Protein AF-A0A351MD56-F1 (afdb_monomer)

Sequence (39 aa):
VRKVKAAQYVAAHPNQACP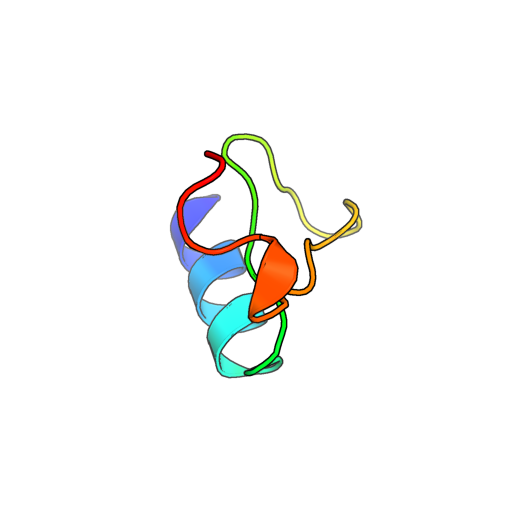AKWNEGAEALTPSLDLVGKI

pLDDT: mean 73.66, std 7.87, range [57.03, 83.56]

Foldseek 3Di:
DQVVVQVVVCVVPVQWHAPPPDDVPDDTDRDDPVCVPVD

Radius of gyration: 10.4 Å; Cα contacts (8 Å, |Δi|>4): 27; chains: 1; bounding box: 16×19×31 Å

Structure (mmCIF, N/CA/C/O backbone):
data_AF-A0A351MD56-F1
#
_entry.id   AF-A0A351MD56-F1
#
loop_
_atom_site.group_PDB
_atom_site.id
_atom_site.type_symbol
_atom_site.label_atom_id
_atom_site.label_alt_id
_atom_site.label_comp_id
_atom_site.label_asym_id
_atom_site.label_entity_id
_atom_site.label_seq_id
_atom_site.pdbx_PDB_ins_code
_atom_site.Cartn_x
_atom_site.Cartn_y
_atom_site.Cartn_z
_atom_site.occupancy
_atom_site.B_iso_or_equiv
_atom_site.auth_seq_id
_atom_site.auth_comp_id
_atom_site.auth_asym_id
_atom_site.auth_atom_id
_atom_site.pdbx_PDB_model_num
ATOM 1 N N . VAL A 1 1 ? -0.255 6.359 -15.070 1.00 62.31 1 VAL A N 1
ATOM 2 C CA . VAL A 1 1 ? -0.410 4.884 -14.957 1.00 62.31 1 VAL A CA 1
ATOM 3 C C . VAL A 1 1 ? 0.004 4.315 -13.583 1.00 62.31 1 VAL A C 1
ATOM 5 O O . VAL A 1 1 ? -0.639 3.383 -13.129 1.00 62.31 1 VAL A O 1
ATOM 8 N N . ARG A 1 2 ? 0.961 4.911 -12.841 1.00 69.50 2 ARG A N 1
ATOM 9 C CA . ARG A 1 2 ? 1.363 4.490 -11.467 1.00 69.50 2 ARG A CA 1
ATOM 10 C C . ARG A 1 2 ? 0.217 4.376 -10.441 1.00 69.50 2 ARG A C 1
ATOM 12 O O . ARG A 1 2 ? 0.204 3.461 -9.630 1.00 69.50 2 ARG A O 1
ATOM 19 N N . LYS A 1 3 ? -0.759 5.291 -10.493 1.00 70.38 3 LYS A N 1
ATOM 20 C CA . LYS A 1 3 ? -1.883 5.361 -9.536 1.00 70.38 3 LYS A CA 1
ATOM 21 C C . LYS A 1 3 ? -2.792 4.124 -9.567 1.00 70.38 3 LYS A C 1
ATOM 23 O O . LYS A 1 3 ? -3.257 3.701 -8.520 1.00 70.38 3 LYS A O 1
ATOM 28 N N . VAL A 1 4 ? -3.012 3.537 -10.747 1.00 82.44 4 VAL A N 1
ATOM 29 C CA . VAL A 1 4 ? -3.892 2.364 -10.911 1.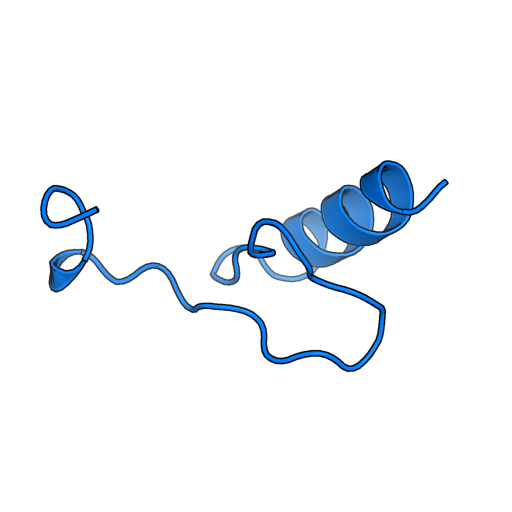00 82.44 4 VAL A CA 1
ATOM 30 C C . VAL A 1 4 ? -3.270 1.132 -10.256 1.00 82.44 4 VAL A C 1
ATOM 32 O O . VAL A 1 4 ? -3.946 0.416 -9.530 1.00 82.44 4 VAL A O 1
ATOM 35 N N . LYS A 1 5 ? -1.959 0.943 -10.435 1.00 81.31 5 LYS A N 1
ATOM 36 C CA . LYS A 1 5 ? -1.198 -0.156 -9.827 1.00 81.31 5 LYS A CA 1
ATOM 37 C C . LYS A 1 5 ? -1.150 -0.044 -8.303 1.00 81.31 5 LYS A C 1
ATOM 39 O O . LYS A 1 5 ? -1.363 -1.030 -7.612 1.00 81.31 5 LYS A O 1
ATOM 44 N N . ALA A 1 6 ? -0.957 1.170 -7.781 1.00 78.56 6 ALA A N 1
ATOM 45 C CA . ALA A 1 6 ? -1.028 1.426 -6.342 1.00 78.56 6 ALA A CA 1
ATOM 46 C C . ALA A 1 6 ? -2.425 1.118 -5.778 1.00 78.56 6 ALA A C 1
ATOM 48 O O . ALA A 1 6 ? -2.540 0.468 -4.747 1.00 78.56 6 ALA A O 1
ATOM 49 N N . ALA A 1 7 ? -3.491 1.516 -6.480 1.00 79.69 7 ALA A N 1
ATOM 50 C CA . ALA A 1 7 ? -4.859 1.209 -6.065 1.00 79.69 7 ALA A CA 1
ATOM 51 C C . ALA A 1 7 ? -5.150 -0.303 -6.078 1.00 79.69 7 ALA A C 1
ATOM 53 O O . ALA A 1 7 ? -5.745 -0.812 -5.135 1.00 79.69 7 ALA A O 1
ATOM 54 N N . GLN A 1 8 ? -4.689 -1.030 -7.102 1.00 83.56 8 GLN A N 1
ATOM 55 C CA . GLN A 1 8 ? -4.807 -2.493 -7.166 1.00 83.56 8 GLN A CA 1
ATOM 56 C C . GLN A 1 8 ? -4.026 -3.183 -6.037 1.00 83.56 8 GLN A C 1
ATOM 58 O O . GLN A 1 8 ? -4.520 -4.139 -5.447 1.00 83.56 8 GLN A O 1
ATOM 63 N N . TYR A 1 9 ? -2.839 -2.675 -5.698 1.00 82.06 9 TYR A N 1
ATOM 64 C CA . TYR A 1 9 ? -2.010 -3.218 -4.625 1.00 82.06 9 TYR A CA 1
ATOM 65 C C . TYR A 1 9 ? -2.627 -3.003 -3.238 1.00 82.06 9 TYR A C 1
ATOM 67 O O . TYR A 1 9 ? -2.717 -3.961 -2.477 1.00 82.06 9 TYR A O 1
ATOM 75 N N . VAL A 1 10 ? -3.116 -1.792 -2.937 1.00 80.19 10 VAL A N 1
ATOM 76 C CA . VAL A 1 10 ? -3.816 -1.474 -1.673 1.00 80.19 10 VAL A CA 1
ATOM 77 C C . VAL A 1 10 ? -5.134 -2.248 -1.558 1.00 80.19 10 VAL A C 1
ATOM 79 O O . VAL A 1 10 ? -5.483 -2.713 -0.478 1.00 80.19 10 VAL A O 1
ATOM 82 N N . ALA A 1 11 ? -5.850 -2.454 -2.668 1.00 82.88 11 ALA A N 1
ATOM 83 C CA . ALA A 1 11 ? -7.059 -3.280 -2.676 1.00 82.88 11 ALA A CA 1
ATOM 84 C C . ALA A 1 11 ? -6.765 -4.765 -2.390 1.00 82.88 11 ALA A C 1
ATOM 86 O O . ALA A 1 11 ? -7.564 -5.429 -1.735 1.00 82.88 11 ALA A O 1
ATOM 87 N N . ALA A 1 12 ? -5.624 -5.283 -2.856 1.00 83.50 12 ALA A N 1
ATOM 88 C CA . ALA A 1 12 ? -5.178 -6.646 -2.564 1.00 83.50 12 ALA A CA 1
ATOM 89 C C . ALA A 1 12 ? -4.531 -6.792 -1.170 1.00 83.50 12 ALA A C 1
ATOM 91 O O . ALA A 1 12 ? -4.528 -7.887 -0.613 1.00 83.50 12 ALA A O 1
ATOM 92 N N . HIS A 1 13 ? -4.001 -5.704 -0.600 1.00 79.50 13 HIS A N 1
ATOM 93 C CA . HIS A 1 13 ? -3.297 -5.683 0.684 1.00 79.50 13 HIS A CA 1
ATOM 94 C C . HIS A 1 13 ? -3.935 -4.638 1.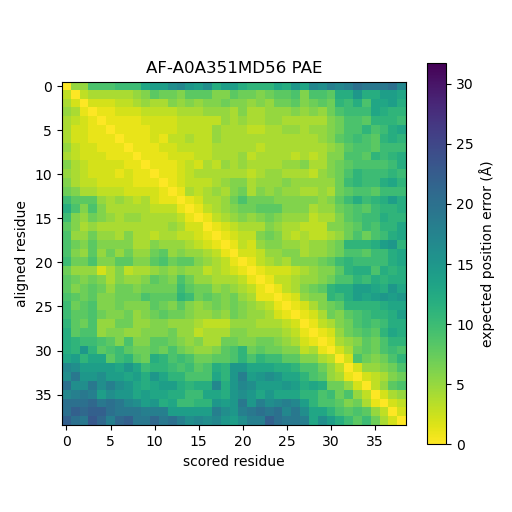615 1.00 79.50 13 HIS A C 1
ATOM 96 O O . HIS A 1 13 ? -3.434 -3.518 1.723 1.0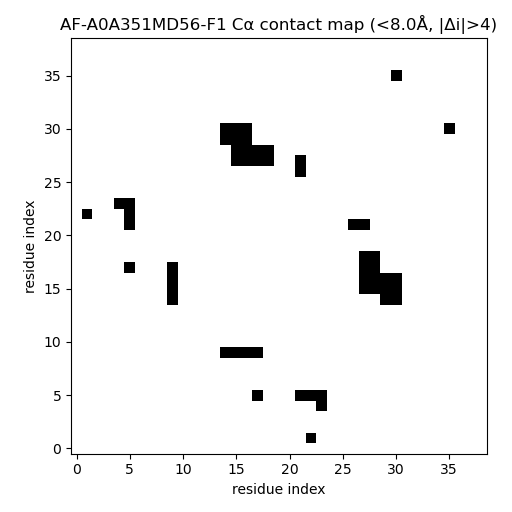0 79.50 13 HIS A O 1
ATOM 102 N N . PRO A 1 14 ? -5.024 -4.990 2.326 1.00 71.75 14 PRO A N 1
ATOM 103 C CA . PRO A 1 14 ? -5.824 -4.033 3.100 1.00 71.75 14 PRO A CA 1
ATOM 104 C C . PRO A 1 14 ? -5.055 -3.355 4.247 1.00 71.75 14 PRO A C 1
ATOM 106 O O . PRO A 1 14 ? -5.447 -2.286 4.702 1.00 71.75 14 PRO A O 1
ATOM 109 N N . ASN A 1 15 ? -3.943 -3.950 4.688 1.00 76.44 15 ASN A N 1
ATOM 110 C CA . ASN A 1 15 ? -3.076 -3.424 5.744 1.00 76.44 15 ASN A CA 1
ATOM 111 C C . ASN A 1 15 ? -1.811 -2.745 5.195 1.00 76.44 15 ASN A C 1
ATOM 113 O O . ASN A 1 15 ? -0.844 -2.590 5.933 1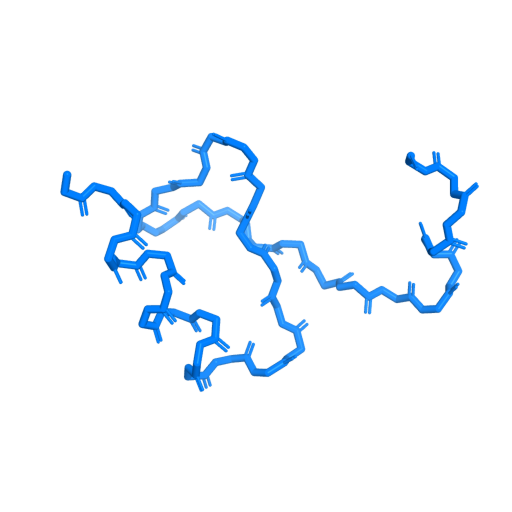.00 76.44 15 ASN A O 1
ATOM 117 N N . GLN A 1 16 ? -1.753 -2.394 3.909 1.00 78.62 16 GLN A N 1
ATOM 118 C CA . GLN A 1 16 ? -0.593 -1.733 3.313 1.00 78.62 16 GLN A CA 1
ATOM 119 C C . GLN A 1 16 ? -1.016 -0.505 2.513 1.00 78.62 16 GLN A C 1
ATOM 121 O O . GLN A 1 16 ? -1.961 -0.532 1.730 1.00 78.62 16 GLN A O 1
ATOM 126 N N . ALA A 1 17 ? -0.281 0.585 2.698 1.00 82.00 17 ALA A N 1
ATOM 127 C CA . ALA A 1 17 ? -0.471 1.846 2.007 1.00 82.00 17 ALA A CA 1
ATOM 128 C C . ALA A 1 17 ? 0.731 2.143 1.101 1.00 82.00 17 ALA A C 1
ATOM 130 O O . ALA A 1 17 ? 1.893 1.960 1.474 1.00 82.00 17 ALA A O 1
ATOM 131 N N . CYS A 1 18 ? 0.451 2.643 -0.103 1.00 81.81 18 CYS A N 1
ATOM 132 C CA . CYS A 1 18 ? 1.480 3.053 -1.052 1.00 81.81 18 CYS A CA 1
ATOM 133 C C . CYS A 1 18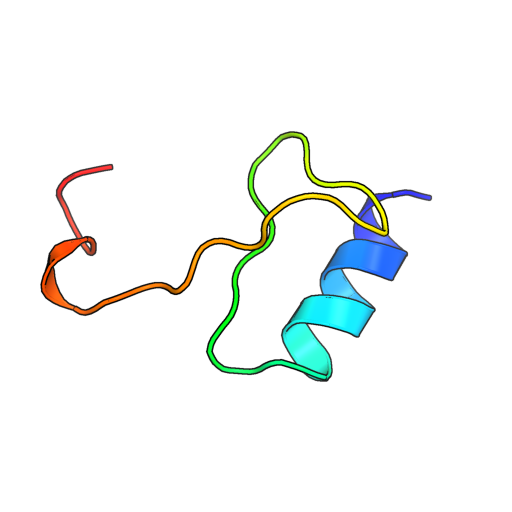 ? 1.935 4.502 -0.773 1.00 81.81 18 CYS A C 1
ATOM 135 O O . CYS A 1 18 ? 1.143 5.426 -0.987 1.00 81.81 18 CYS A O 1
ATOM 137 N N . PRO A 1 19 ? 3.198 4.753 -0.369 1.00 78.25 19 PRO A N 1
ATOM 138 C CA . PRO A 1 19 ? 3.708 6.111 -0.166 1.00 78.25 19 PRO A CA 1
ATOM 139 C C . PRO A 1 19 ? 3.784 6.932 -1.468 1.00 78.25 19 PRO A C 1
ATOM 141 O O . PRO A 1 19 ? 3.712 6.413 -2.590 1.00 78.25 19 PRO A O 1
ATOM 144 N N . ALA A 1 20 ? 3.999 8.247 -1.334 1.00 75.00 20 A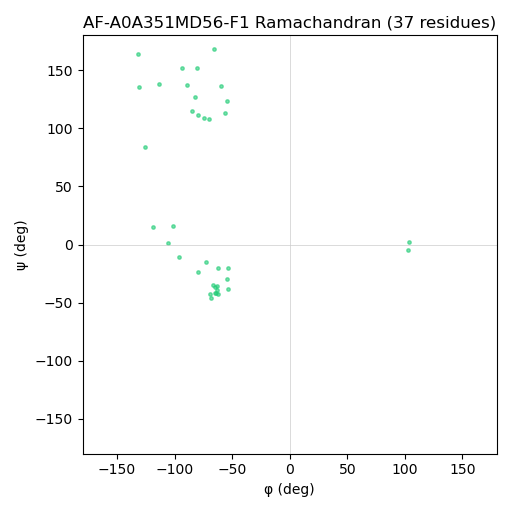LA A N 1
ATOM 145 C CA . ALA A 1 20 ? 3.968 9.223 -2.433 1.00 75.00 20 ALA A CA 1
ATOM 146 C C . ALA A 1 20 ? 4.875 8.883 -3.641 1.00 75.00 20 ALA A C 1
ATOM 148 O O . ALA A 1 20 ? 4.602 9.349 -4.751 1.00 75.00 20 ALA A O 1
ATOM 149 N N . LYS A 1 21 ? 5.896 8.027 -3.477 1.00 73.25 21 LYS A N 1
ATOM 150 C CA . LYS A 1 21 ? 6.815 7.564 -4.541 1.00 73.25 21 LYS A CA 1
ATOM 151 C C . LYS A 1 21 ? 6.803 6.046 -4.811 1.00 73.25 21 LYS A C 1
ATOM 153 O O . LYS A 1 21 ? 7.684 5.550 -5.500 1.00 73.25 21 LYS A O 1
ATOM 158 N N . TRP A 1 22 ? 5.802 5.313 -4.326 1.00 79.69 22 TRP A N 1
ATOM 159 C CA . TRP A 1 22 ? 5.689 3.859 -4.512 1.00 79.69 22 TRP A CA 1
ATOM 160 C C . TRP A 1 22 ? 5.621 3.387 -5.982 1.00 79.69 22 TRP A C 1
ATOM 162 O O . TRP A 1 22 ? 4.866 3.945 -6.783 1.00 79.69 22 TRP A O 1
ATOM 172 N N . ASN A 1 23 ? 6.361 2.327 -6.311 1.00 77.44 23 ASN A N 1
ATOM 173 C CA . ASN A 1 23 ? 6.322 1.591 -7.581 1.00 77.44 23 ASN A CA 1
ATOM 174 C C . ASN A 1 23 ? 6.232 0.082 -7.283 1.00 77.44 23 ASN A C 1
ATOM 176 O O . ASN A 1 23 ? 6.507 -0.329 -6.160 1.00 77.44 23 ASN A O 1
ATOM 180 N N . GLU A 1 24 ? 5.865 -0.744 -8.266 1.00 70.12 24 GLU A N 1
ATOM 181 C CA . GLU A 1 24 ? 5.811 -2.208 -8.109 1.00 70.12 24 GLU A CA 1
ATOM 182 C C . GLU A 1 24 ? 7.175 -2.750 -7.640 1.00 70.12 24 GLU A C 1
ATOM 184 O O . GLU A 1 24 ? 8.162 -2.645 -8.364 1.00 70.12 24 GLU A O 1
ATOM 189 N N . GLY A 1 25 ? 7.231 -3.273 -6.408 1.00 74.25 25 GLY A N 1
ATOM 190 C CA . GLY A 1 25 ? 8.458 -3.750 -5.749 1.00 74.25 25 GLY A CA 1
ATOM 191 C C . GLY A 1 25 ? 9.058 -2.804 -4.697 1.00 74.25 25 GLY A C 1
ATOM 192 O O . GLY A 1 25 ? 10.017 -3.179 -4.031 1.00 74.25 25 GLY A O 1
ATOM 193 N N . ALA A 1 26 ? 8.509 -1.599 -4.515 1.00 75.94 26 ALA A N 1
ATOM 194 C CA . ALA A 1 26 ? 8.912 -0.690 -3.440 1.00 75.94 26 ALA A CA 1
ATOM 195 C C . ALA A 1 26 ? 8.257 -1.069 -2.099 1.00 75.94 26 ALA A C 1
ATOM 197 O O . ALA A 1 26 ? 7.137 -1.586 -2.082 1.00 75.94 26 ALA A O 1
ATOM 198 N N . GLU A 1 27 ? 8.923 -0.749 -0.983 1.00 74.19 27 GLU A N 1
ATOM 199 C CA . GLU A 1 27 ? 8.371 -0.954 0.361 1.00 74.19 27 GLU A CA 1
ATOM 200 C C . GLU A 1 27 ? 7.008 -0.267 0.504 1.00 74.19 27 GLU A C 1
ATOM 202 O O . GLU A 1 27 ? 6.844 0.935 0.259 1.00 74.19 27 GLU A O 1
ATOM 207 N N . ALA A 1 28 ? 6.011 -1.066 0.876 1.00 77.56 28 ALA A N 1
ATOM 208 C CA . ALA A 1 28 ? 4.698 -0.581 1.247 1.00 77.56 28 ALA A CA 1
ATOM 209 C C . ALA A 1 28 ? 4.681 -0.295 2.749 1.00 77.56 28 ALA A C 1
ATOM 211 O O . ALA A 1 28 ? 5.201 -1.075 3.546 1.00 77.56 28 ALA A O 1
ATOM 212 N N . LEU A 1 29 ? 4.084 0.829 3.133 1.00 75.81 29 LEU A N 1
ATOM 213 C CA . LEU A 1 29 ? 3.987 1.213 4.534 1.00 75.81 29 LEU A CA 1
ATOM 214 C C . LEU A 1 29 ? 2.805 0.473 5.160 1.00 75.81 29 LEU A C 1
ATOM 216 O O . LEU A 1 29 ? 1.690 0.577 4.657 1.00 75.81 29 LEU A O 1
ATOM 220 N N . THR A 1 30 ? 3.017 -0.229 6.267 1.00 76.00 30 THR A N 1
ATOM 221 C CA . THR A 1 30 ? 1.917 -0.762 7.078 1.00 76.00 30 THR A CA 1
ATOM 222 C C . THR A 1 30 ? 1.374 0.382 7.938 1.00 76.00 30 THR A C 1
ATOM 224 O O . THR A 1 30 ? 2.102 0.857 8.814 1.00 76.00 30 THR A O 1
ATOM 227 N N . PRO A 1 31 ? 0.145 0.880 7.712 1.00 69.31 31 PRO A N 1
ATOM 228 C CA . PRO A 1 31 ? -0.427 1.893 8.577 1.00 69.31 31 PRO A CA 1
ATOM 229 C C . PRO A 1 31 ? -0.740 1.235 9.924 1.00 69.31 31 PRO A C 1
ATOM 231 O O . PRO A 1 31 ? -1.648 0.413 10.031 1.00 69.31 31 PRO A O 1
ATOM 234 N N . SER A 1 32 ? 0.044 1.556 10.950 1.00 66.75 32 SER A N 1
ATOM 235 C CA . SER A 1 32 ? -0.273 1.194 12.329 1.00 66.75 32 SER A CA 1
ATOM 236 C C . SER A 1 32 ? -1.032 2.337 13.001 1.00 66.75 32 SER A C 1
ATOM 238 O O . SER A 1 32 ? -0.855 3.506 12.653 1.00 66.75 32 SER A O 1
ATOM 240 N N . LEU A 1 33 ? -1.872 2.004 13.984 1.00 62.94 33 LEU A N 1
ATOM 241 C CA . LEU A 1 33 ? -2.590 2.986 14.806 1.00 62.94 33 LEU A CA 1
ATOM 242 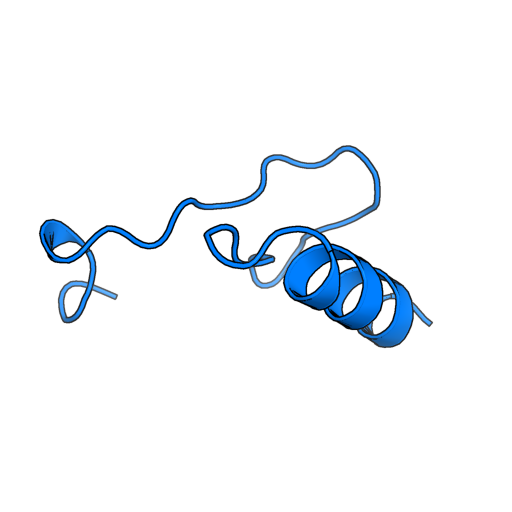C C . LEU A 1 33 ? -1.646 4.007 15.471 1.00 62.94 33 LEU A C 1
ATOM 244 O O . LEU A 1 33 ? -2.028 5.160 15.626 1.00 62.94 33 LEU A O 1
ATOM 248 N N . ASP A 1 34 ? -0.403 3.620 15.772 1.00 62.91 34 ASP A N 1
ATOM 249 C CA . ASP A 1 34 ? 0.626 4.508 16.338 1.00 62.91 34 ASP A CA 1
ATOM 250 C C . ASP A 1 34 ? 1.207 5.530 15.341 1.00 62.91 34 ASP A C 1
ATOM 252 O O . ASP A 1 34 ? 1.869 6.489 15.754 1.00 62.91 34 ASP A O 1
ATOM 256 N N . LEU A 1 35 ? 0.990 5.339 14.033 1.00 59.41 35 LEU A N 1
ATOM 257 C CA . LEU A 1 35 ? 1.408 6.269 12.976 1.00 59.41 35 LEU A CA 1
ATOM 258 C C . LEU A 1 35 ? 0.296 7.237 12.541 1.00 59.41 35 LEU A C 1
ATOM 260 O O . LEU A 1 35 ? 0.577 8.208 11.832 1.00 59.41 35 LEU A O 1
ATOM 264 N N . VAL A 1 36 ? -0.952 7.015 12.965 1.00 57.03 36 VAL A N 1
ATOM 265 C CA . VAL A 1 36 ? -2.079 7.901 12.648 1.00 57.03 36 VAL A CA 1
ATOM 266 C C . VAL A 1 36 ? -1.969 9.172 13.498 1.00 57.03 36 VAL A C 1
ATOM 268 O O . VAL A 1 36 ? -2.163 9.140 14.708 1.00 57.03 36 VAL A O 1
ATOM 271 N N . GLY A 1 37 ? -1.639 10.302 12.862 1.00 63.16 37 GLY A N 1
ATOM 272 C CA . GLY A 1 37 ? -1.524 11.618 13.511 1.00 63.16 37 GLY A CA 1
ATOM 273 C C . GLY A 1 37 ? -0.096 12.114 13.779 1.00 63.16 37 GLY A C 1
ATOM 274 O O . GLY A 1 37 ? 0.063 13.196 14.338 1.00 63.16 37 GLY A O 1
ATOM 275 N N . LYS A 1 38 ? 0.941 11.365 13.372 1.00 59.53 38 LYS A N 1
ATOM 276 C CA . LYS A 1 38 ? 2.352 11.821 13.375 1.00 59.53 38 LYS A CA 1
ATOM 277 C C . LYS A 1 38 ? 2.901 12.157 11.978 1.00 59.53 38 LYS A C 1
ATOM 279 O O . LYS A 1 38 ? 4.075 12.505 11.863 1.00 59.53 38 LYS A O 1
ATOM 284 N N . ILE A 1 39 ? 2.066 12.031 10.943 1.00 57.53 39 ILE A N 1
ATOM 285 C CA . ILE A 1 39 ? 2.328 12.403 9.543 1.00 57.53 39 ILE A CA 1
ATOM 286 C C . ILE A 1 39 ? 1.394 13.547 9.168 1.00 57.53 39 ILE A C 1
ATOM 288 O O . ILE A 1 39 ? 0.202 13.447 9.538 1.00 57.53 39 ILE A O 1
#

Nearest PDB structures (foldseek):
  1n8j-assembly1_B  TM=8.552E-01  e=2.613E-05  Salmonella enterica subsp. enterica serovar Typhimurium
  4ma9-assembly1_B  TM=8.430E-01  e=2.815E-05  Salmonella enterica subsp. enterica serovar Typhimur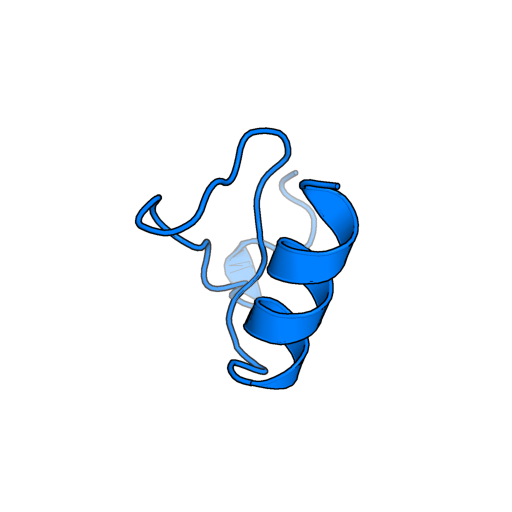ium
  4xra-assembly1_B  TM=8.468E-01  e=5.937E-05  Salmonella enterica subsp. enterica serovar Typhimurium
  4mab-assembly1_B  TM=8.379E-01  e=9.291E-05  Salmonella enterica subsp. enterica serovar Typhimurium
  5zte-assembly2_F  TM=9.328E-01  e=8.814E-03  Arabidopsis thaliana

Solvent-accessible surface area (backbone atoms only — not comparable to full-atom values): 2604 Å² total; per-residue (Å²): 117,68,67,60,57,46,52,53,49,32,70,75,33,84,68,36,41,70,52,102,82,55,52,99,90,50,84,60,44,64,78,46,81,89,53,67,82,80,114

Mean predicted aligned error: 7.26 Å

Secondary structure (DSSP, 8-state):
-HHHHHHHHHHH-TT-B--TT--TTSPPB---GGGTT--